Protein AF-A0A9E1PY77-F1 (afdb_monomer)

Foldseek 3Di:
DPVVVVLVVLLVQLVVLLVVCVVVVHDSVVSLVSSLVSNCVVVVVDDSVRSSVSSVVSVVVPDVPDPD

Nearest PDB structures (foldseek):
  2px6-assembly1_A  TM=4.380E-01  e=6.660E+00  Homo sapiens
  6he3-assembly1_A  TM=4.038E-01  e=6.660E+00  Pseudomonas aeruginosa
  8gym-assembly1_t5  TM=4.495E-01  e=8.453E+00  Tetrahymena thermophila SB210

Secondary structure (DSSP, 8-state):
--SHHHHHHHHHHHHHHHHHHHHTT--HHHHHHHHHHHHHHH-TTS-HHHHHHHHHHHHHH--S----

Sequence (68 aa):
MTDYMTYEGDLRAVACAYIEQRESGSLDYTAFLAAISAYRERHPDTNNSDAAQIVSDLMQEMPRASCY

Radius of gyration: 11.62 Å; Cα contacts (8 Å, |Δi|>4): 50; chains: 1; bounding box: 27×24×29 Å

pLDDT: mean 76.31, std 12.68, range [40.72, 88.56]

Mean predicted aligned error: 7.15 Å

Structure (mmCIF, N/CA/C/O backbone):
data_AF-A0A9E1PY77-F1
#
_entry.id   AF-A0A9E1PY77-F1
#
loop_
_atom_site.group_PDB
_atom_site.id
_atom_site.type_symbol
_atom_site.label_atom_id
_atom_site.label_alt_id
_atom_site.label_comp_id
_atom_site.label_asym_id
_atom_site.label_entity_id
_atom_site.label_seq_id
_atom_site.pdbx_PDB_ins_code
_atom_site.Cartn_x
_atom_site.Cartn_y
_atom_site.Cartn_z
_atom_site.occupancy
_atom_site.B_iso_or_equiv
_atom_site.auth_seq_id
_atom_site.auth_comp_id
_atom_site.auth_asym_id
_atom_site.auth_atom_id
_atom_site.pdbx_PDB_model_num
ATOM 1 N N . MET A 1 1 ? 13.741 8.554 -18.694 1.00 44.19 1 MET A N 1
ATOM 2 C CA . MET A 1 1 ? 12.343 9.039 -18.696 1.00 44.19 1 MET A CA 1
ATOM 3 C C . MET A 1 1 ? 11.412 7.830 -18.624 1.00 44.19 1 MET A C 1
ATOM 5 O O . MET A 1 1 ? 10.587 7.631 -19.499 1.00 44.19 1 MET A O 1
ATOM 9 N N . THR A 1 2 ? 11.613 6.984 -17.609 1.00 50.81 2 THR A N 1
ATOM 10 C CA . THR A 1 2 ? 10.997 5.642 -17.519 1.00 50.81 2 THR A CA 1
ATOM 11 C C . THR A 1 2 ? 10.517 5.326 -16.101 1.00 50.81 2 THR A C 1
ATOM 13 O O . THR A 1 2 ? 9.839 4.333 -15.893 1.00 50.81 2 THR A O 1
ATOM 16 N N . ASP A 1 3 ? 10.853 6.183 -15.137 1.00 57.41 3 ASP A N 1
ATOM 17 C CA . ASP A 1 3 ? 10.583 5.964 -13.716 1.00 57.41 3 ASP A CA 1
ATOM 18 C C . ASP A 1 3 ? 9.205 6.507 -13.303 1.00 57.41 3 ASP A C 1
ATOM 20 O O . ASP A 1 3 ? 8.510 5.930 -12.480 1.00 57.41 3 ASP A O 1
ATOM 24 N N . TYR A 1 4 ? 8.753 7.573 -13.973 1.00 56.88 4 TYR A N 1
ATOM 25 C CA . TYR A 1 4 ? 7.545 8.303 -13.592 1.00 56.88 4 TYR A CA 1
ATOM 26 C C . TYR A 1 4 ? 6.246 7.524 -13.855 1.00 56.88 4 TYR A C 1
ATOM 28 O O . TYR A 1 4 ? 5.369 7.495 -13.004 1.00 56.88 4 TYR A O 1
ATOM 36 N N . MET A 1 5 ? 6.136 6.827 -14.995 1.00 62.38 5 MET A N 1
ATOM 37 C CA . MET A 1 5 ? 4.936 6.032 -15.313 1.00 62.38 5 MET A CA 1
ATOM 38 C C . MET A 1 5 ? 4.773 4.821 -14.386 1.00 62.38 5 MET A C 1
ATOM 40 O O . MET A 1 5 ? 3.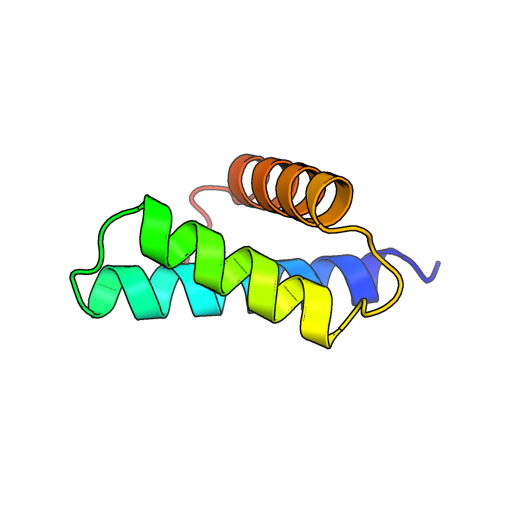651 4.444 -14.051 1.00 62.38 5 MET A O 1
ATOM 44 N N . THR A 1 6 ? 5.891 4.219 -13.976 1.00 69.94 6 THR A N 1
ATOM 45 C CA . THR A 1 6 ? 5.912 3.108 -13.018 1.00 69.94 6 THR A CA 1
ATOM 46 C C . THR A 1 6 ? 5.517 3.621 -11.635 1.00 69.94 6 THR A C 1
ATOM 48 O O . THR A 1 6 ? 4.569 3.111 -11.047 1.00 6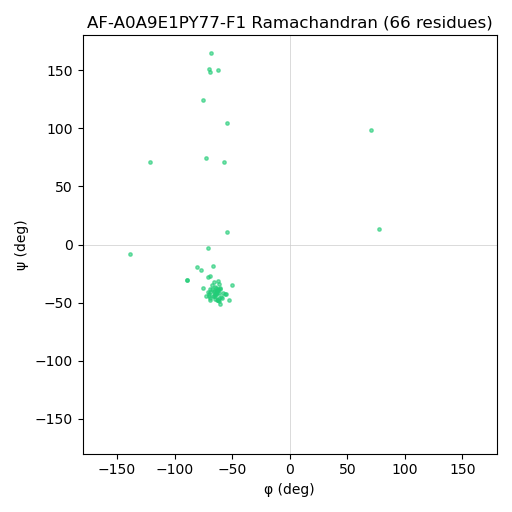9.94 6 THR A O 1
ATOM 51 N N . TYR A 1 7 ? 6.125 4.728 -11.200 1.00 71.38 7 TYR A N 1
ATOM 52 C CA . TYR A 1 7 ? 5.833 5.395 -9.932 1.00 71.38 7 TYR A CA 1
ATOM 53 C C . TYR A 1 7 ? 4.362 5.845 -9.801 1.00 71.38 7 TYR A C 1
ATOM 55 O O . TYR A 1 7 ? 3.716 5.549 -8.797 1.00 71.38 7 TYR A O 1
ATOM 63 N N . GLU A 1 8 ? 3.771 6.476 -10.824 1.00 76.00 8 GLU A N 1
ATOM 64 C CA . GLU A 1 8 ? 2.341 6.843 -10.822 1.00 76.00 8 GLU A CA 1
ATOM 65 C C . GLU A 1 8 ? 1.416 5.616 -10.793 1.00 76.00 8 GLU A C 1
ATOM 67 O O . GLU A 1 8 ? 0.363 5.622 -10.144 1.00 76.00 8 GLU A O 1
ATOM 72 N N . GLY A 1 9 ? 1.799 4.550 -11.501 1.00 76.12 9 GLY A N 1
ATOM 73 C CA . GLY A 1 9 ? 1.081 3.281 -11.483 1.00 76.12 9 GLY A CA 1
ATOM 74 C C . GLY A 1 9 ? 1.082 2.662 -10.089 1.00 76.12 9 GLY A C 1
ATOM 75 O O . GLY A 1 9 ? 0.024 2.246 -9.602 1.00 76.12 9 GLY A O 1
ATOM 76 N N . ASP A 1 10 ? 2.246 2.617 -9.445 1.00 77.31 10 ASP A N 1
ATOM 77 C CA . ASP A 1 10 ? 2.440 2.076 -8.101 1.00 77.31 10 ASP A CA 1
ATOM 78 C C . ASP A 1 10 ? 1.704 2.895 -7.045 1.00 77.31 10 ASP A C 1
ATOM 80 O O . ASP A 1 10 ? 0.961 2.312 -6.253 1.00 77.31 10 ASP A O 1
ATOM 84 N N . LEU A 1 11 ? 1.773 4.229 -7.110 1.00 76.75 11 LEU A N 1
ATOM 85 C CA . LEU A 1 11 ? 0.965 5.121 -6.273 1.00 76.75 11 LEU A CA 1
ATOM 86 C C . LEU A 1 11 ? -0.523 4.791 -6.364 1.00 76.75 11 LEU A C 1
ATOM 88 O O . LEU A 1 11 ? -1.186 4.650 -5.338 1.00 76.75 11 LEU A O 1
ATOM 92 N N . ARG A 1 12 ? -1.053 4.629 -7.582 1.00 81.62 12 ARG A N 1
ATOM 93 C CA . ARG A 1 12 ? -2.472 4.308 -7.785 1.00 81.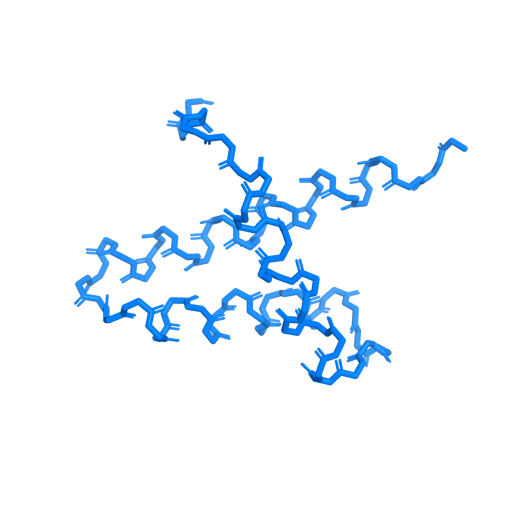62 12 ARG A CA 1
ATOM 94 C C . ARG A 1 12 ? -2.865 2.962 -7.187 1.00 81.62 12 ARG A C 1
ATOM 96 O O . ARG A 1 12 ? -3.939 2.871 -6.602 1.00 81.62 12 ARG A O 1
ATOM 103 N N . ALA A 1 13 ? -2.029 1.932 -7.304 1.00 82.31 13 ALA A N 1
ATOM 104 C CA . ALA A 1 13 ? -2.335 0.627 -6.711 1.00 82.31 13 ALA A CA 1
ATOM 105 C C . ALA A 1 13 ? -2.279 0.634 -5.190 1.00 82.31 13 ALA A C 1
ATOM 107 O O . ALA A 1 13 ? -3.194 0.125 -4.547 1.00 82.31 13 ALA A O 1
ATOM 108 N N . VAL A 1 14 ? -1.226 1.230 -4.630 1.00 83.12 14 VAL A N 1
ATOM 109 C CA . VAL A 1 14 ? -1.036 1.378 -3.184 1.00 83.12 14 VAL A CA 1
ATOM 110 C C . VAL A 1 14 ? -2.194 2.185 -2.590 1.00 83.12 14 VAL A C 1
ATOM 112 O O . VAL A 1 14 ? -2.785 1.762 -1.596 1.00 83.12 14 VAL A O 1
ATOM 115 N N . ALA A 1 15 ? -2.574 3.297 -3.230 1.00 81.25 15 ALA A N 1
ATOM 116 C CA . ALA A 1 15 ? -3.700 4.132 -2.815 1.00 81.25 15 ALA A CA 1
ATOM 117 C C . ALA A 1 15 ? -5.033 3.378 -2.884 1.00 81.25 15 ALA A C 1
ATOM 119 O O . ALA A 1 15 ? -5.794 3.404 -1.920 1.00 81.25 15 ALA A O 1
ATOM 120 N N . CYS A 1 16 ? -5.308 2.691 -3.998 1.00 82.81 16 CYS A N 1
ATOM 121 C CA . CYS A 1 16 ? -6.552 1.947 -4.198 1.00 82.81 16 CYS A CA 1
ATOM 122 C C . CYS A 1 16 ? -6.711 0.855 -3.136 1.00 82.81 16 CYS A C 1
ATOM 124 O O . CYS A 1 16 ? -7.693 0.860 -2.400 1.00 82.81 16 CYS A O 1
ATOM 126 N N . ALA A 1 17 ? -5.688 0.015 -2.953 1.00 83.00 17 ALA A N 1
ATOM 127 C CA . ALA A 1 17 ? -5.709 -1.055 -1.960 1.00 83.00 17 ALA A CA 1
ATOM 128 C C . ALA A 1 17 ? -5.878 -0.520 -0.527 1.00 83.00 17 ALA A C 1
ATOM 130 O O . ALA A 1 17 ? -6.580 -1.121 0.289 1.00 83.00 17 ALA A O 1
ATOM 131 N N . TYR A 1 18 ? -5.259 0.621 -0.212 1.00 79.62 18 TYR A N 1
ATOM 132 C CA . TYR A 1 18 ? -5.417 1.268 1.088 1.00 79.62 18 TYR A CA 1
ATOM 133 C C . TYR A 1 18 ? -6.845 1.799 1.297 1.00 79.62 18 TYR A C 1
ATOM 135 O O . TYR A 1 18 ? -7.432 1.594 2.361 1.00 79.62 18 TYR A O 1
ATOM 143 N N . ILE A 1 19 ? -7.426 2.446 0.285 1.00 81.00 19 ILE A N 1
ATOM 144 C CA . ILE A 1 19 ? -8.767 3.042 0.349 1.00 81.00 19 ILE A CA 1
ATOM 145 C C . ILE A 1 19 ? -9.847 1.964 0.407 1.00 81.00 19 ILE A C 1
ATOM 147 O O . ILE A 1 19 ? -10.698 2.037 1.289 1.00 81.00 19 ILE A O 1
ATOM 151 N N . GLU A 1 20 ? -9.756 0.918 -0.414 1.00 82.62 20 GLU A N 1
ATOM 152 C CA . GLU A 1 20 ? -10.680 -0.224 -0.382 1.00 82.62 20 GLU A CA 1
ATOM 153 C C . GLU A 1 20 ? -10.735 -0.865 1.014 1.00 82.62 20 GLU A C 1
ATOM 155 O O . GLU A 1 20 ? -11.807 -1.161 1.546 1.00 82.62 20 GLU A O 1
ATOM 160 N N . GLN A 1 21 ? -9.578 -1.024 1.664 1.00 79.75 21 GLN A N 1
ATOM 161 C CA . GLN A 1 21 ? -9.511 -1.560 3.025 1.00 79.75 21 GLN A CA 1
ATOM 162 C C . GLN A 1 21 ? -10.088 -0.592 4.064 1.00 79.75 21 GLN A C 1
ATOM 164 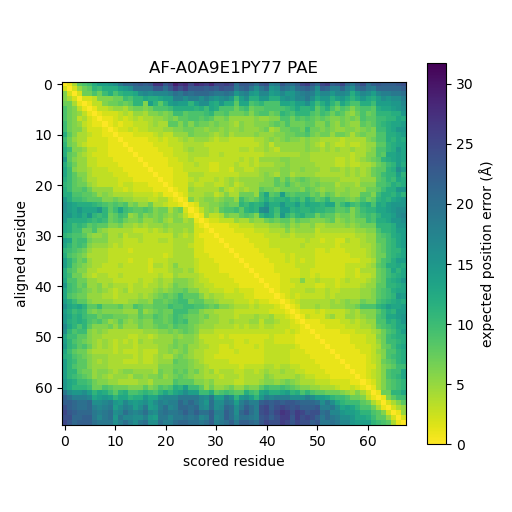O O . GLN A 1 21 ? -10.775 -1.024 4.993 1.00 79.75 21 GLN A O 1
ATOM 169 N N . ARG A 1 22 ? -9.862 0.715 3.909 1.00 75.81 22 ARG A N 1
ATOM 170 C CA . ARG A 1 22 ? -10.445 1.747 4.783 1.00 75.81 22 ARG A CA 1
ATOM 171 C C . ARG A 1 22 ? -11.967 1.819 4.640 1.00 75.81 22 ARG A C 1
ATOM 173 O O . ARG A 1 22 ? -12.654 1.924 5.654 1.00 75.81 22 ARG A O 1
ATOM 180 N N . GLU A 1 23 ? -12.500 1.710 3.426 1.00 79.06 23 GLU A N 1
ATOM 181 C CA . GLU A 1 23 ? -13.944 1.643 3.161 1.00 79.06 23 GLU A CA 1
ATOM 182 C C . GLU A 1 23 ? -14.573 0.364 3.722 1.00 79.06 23 GLU A C 1
ATOM 184 O O . GLU A 1 23 ? -15.695 0.392 4.227 1.00 79.06 23 GLU A O 1
ATOM 189 N N . SER A 1 24 ? -13.822 -0.739 3.739 1.00 75.94 24 SER A N 1
ATOM 190 C CA . SER A 1 24 ? -14.237 -1.987 4.384 1.00 75.94 24 SER A CA 1
ATOM 191 C C . SER A 1 24 ? -14.237 -1.922 5.924 1.00 75.94 24 SER A C 1
ATOM 193 O O . SER A 1 24 ? -14.614 -2.900 6.574 1.00 75.94 24 SER A O 1
ATOM 195 N N . GLY A 1 25 ? -13.821 -0.800 6.525 1.00 77.81 25 GLY A N 1
ATOM 196 C CA . GLY A 1 25 ? -13.727 -0.621 7.978 1.00 77.81 25 GLY A CA 1
ATOM 197 C C . GLY A 1 25 ? -12.502 -1.286 8.613 1.00 77.81 25 GLY A C 1
ATOM 198 O O . GLY A 1 25 ? -12.449 -1.429 9.837 1.00 77.81 25 GLY A O 1
ATOM 199 N N . SER A 1 26 ? -11.523 -1.704 7.805 1.00 79.19 26 SER A N 1
ATOM 200 C CA . SER A 1 26 ? -10.283 -2.306 8.290 1.00 79.19 26 SER A CA 1
ATOM 201 C C . SER A 1 26 ? -9.401 -1.274 9.000 1.00 79.19 26 SER A C 1
ATOM 203 O O . SER A 1 26 ? -9.371 -0.091 8.657 1.00 79.19 26 SER A O 1
ATOM 205 N N . LEU A 1 27 ? -8.638 -1.742 9.992 1.00 77.56 27 LEU A N 1
ATOM 206 C CA . LEU A 1 27 ? -7.639 -0.933 10.694 1.00 77.56 27 LEU A CA 1
ATOM 207 C C . LEU A 1 27 ? -6.546 -0.454 9.724 1.00 77.56 27 LEU A C 1
ATOM 209 O O . LEU A 1 27 ? -6.185 -1.170 8.788 1.00 77.56 27 LEU A O 1
ATOM 213 N N . ASP A 1 28 ? -5.953 0.709 10.008 1.00 76.69 28 ASP A N 1
ATOM 214 C CA . ASP A 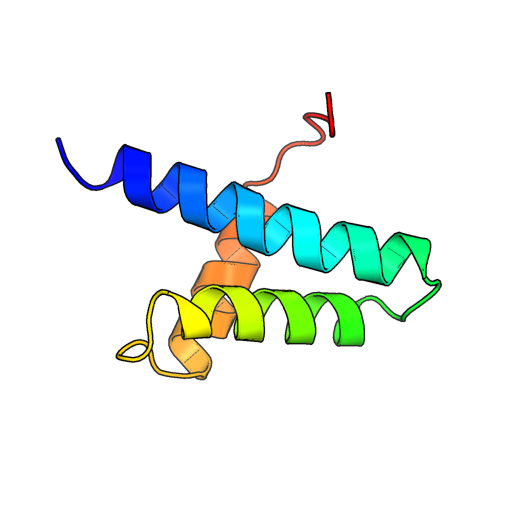1 28 ? -4.870 1.309 9.210 1.00 76.69 28 ASP A CA 1
ATOM 215 C C . ASP A 1 28 ? -3.715 0.344 8.916 1.00 76.69 28 ASP A C 1
ATOM 217 O O . ASP A 1 28 ? -3.154 0.349 7.824 1.00 76.69 28 ASP A O 1
ATOM 221 N N . TYR A 1 29 ? -3.403 -0.538 9.866 1.00 80.00 29 TYR A N 1
ATOM 222 C CA . TYR A 1 29 ? -2.371 -1.556 9.703 1.00 80.00 29 TYR A CA 1
ATOM 223 C C . TYR A 1 29 ? -2.717 -2.600 8.628 1.00 80.00 29 TYR A C 1
ATOM 225 O O . TYR A 1 29 ? -1.859 -2.990 7.840 1.00 80.00 29 TYR A O 1
ATOM 233 N N . THR A 1 30 ? -3.977 -3.029 8.546 1.00 83.19 30 THR A N 1
ATOM 234 C CA . THR A 1 30 ? -4.433 -3.988 7.528 1.00 83.19 30 THR A CA 1
ATOM 235 C C . THR A 1 30 ? -4.425 -3.353 6.141 1.00 83.19 30 THR A C 1
ATOM 237 O O . THR A 1 30 ? -3.981 -3.977 5.178 1.00 83.19 30 THR A O 1
ATOM 240 N N . ALA A 1 31 ? -4.853 -2.093 6.047 1.00 81.00 31 ALA A N 1
ATOM 241 C CA . ALA A 1 31 ? -4.789 -1.322 4.810 1.00 81.00 31 ALA A CA 1
ATOM 242 C C . ALA A 1 31 ? -3.335 -1.133 4.334 1.00 81.00 31 ALA A C 1
ATOM 244 O O . ALA A 1 31 ? -3.040 -1.273 3.148 1.00 81.00 31 ALA A O 1
ATOM 245 N N . PHE A 1 32 ? -2.405 -0.909 5.266 1.00 82.81 32 PHE A N 1
ATOM 246 C CA . PHE A 1 32 ? -0.973 -0.823 4.979 1.00 82.81 32 PHE A CA 1
ATOM 247 C C . PHE A 1 32 ? -0.383 -2.150 4.470 1.00 82.81 32 PHE A C 1
ATOM 249 O O . PHE A 1 32 ? 0.362 -2.166 3.492 1.00 82.81 32 PHE A O 1
ATOM 256 N N . LEU A 1 33 ? -0.758 -3.286 5.065 1.00 86.38 33 LEU A N 1
ATOM 257 C CA . LEU A 1 33 ? -0.326 -4.608 4.590 1.00 86.38 33 LEU A CA 1
ATOM 258 C C . LEU A 1 33 ? -0.861 -4.946 3.190 1.00 86.38 33 LEU A C 1
ATOM 260 O O . LEU A 1 33 ? -0.152 -5.565 2.390 1.00 86.38 33 LEU A O 1
ATOM 264 N N . ALA A 1 34 ? -2.094 -4.539 2.884 1.00 85.62 34 ALA A N 1
ATOM 265 C CA . ALA A 1 34 ? -2.669 -4.701 1.551 1.00 85.62 34 ALA A CA 1
ATOM 266 C C . ALA A 1 34 ? -1.894 -3.879 0.511 1.00 85.62 34 ALA A C 1
ATOM 268 O O . ALA A 1 34 ? -1.555 -4.393 -0.553 1.00 85.62 34 ALA A O 1
ATOM 269 N N . ALA A 1 35 ? -1.527 -2.645 0.856 1.00 85.25 35 ALA A N 1
ATOM 270 C CA . ALA A 1 35 ? -0.727 -1.774 0.006 1.00 85.25 35 ALA A CA 1
ATOM 271 C C . ALA A 1 35 ? 0.688 -2.330 -0.270 1.00 85.25 35 ALA A C 1
ATOM 273 O O . ALA A 1 35 ? 1.138 -2.322 -1.416 1.00 85.25 35 ALA A O 1
ATOM 274 N N . ILE A 1 36 ? 1.360 -2.898 0.741 1.00 88.56 36 ILE A N 1
ATOM 275 C CA . ILE A 1 36 ? 2.646 -3.605 0.563 1.00 88.56 36 ILE A CA 1
ATOM 276 C C . ILE A 1 36 ? 2.490 -4.804 -0.367 1.00 88.56 36 ILE A C 1
ATOM 278 O O . ILE A 1 36 ? 3.341 -5.042 -1.224 1.00 88.56 36 ILE A O 1
ATOM 282 N N . SER A 1 37 ? 1.405 -5.560 -0.211 1.00 87.56 37 SER A N 1
ATOM 283 C CA . SER A 1 37 ? 1.150 -6.736 -1.044 1.00 87.56 37 SER A CA 1
ATOM 284 C C . SER A 1 37 ? 0.938 -6.335 -2.506 1.00 87.56 37 SER A C 1
ATOM 286 O O . SER A 1 37 ? 1.612 -6.880 -3.375 1.00 87.56 37 SER A O 1
ATOM 288 N N . ALA A 1 38 ? 0.118 -5.311 -2.763 1.00 86.25 38 ALA A N 1
ATOM 289 C CA . ALA A 1 38 ? -0.125 -4.775 -4.103 1.00 86.25 38 ALA A CA 1
ATOM 290 C C . ALA A 1 38 ? 1.157 -4.248 -4.775 1.00 86.25 38 ALA A C 1
ATOM 292 O O . ALA A 1 38 ? 1.367 -4.453 -5.972 1.00 86.25 38 ALA A O 1
ATOM 293 N N . TYR A 1 39 ? 2.040 -3.602 -4.006 1.00 84.88 39 TYR A N 1
ATOM 294 C CA . TYR A 1 39 ? 3.341 -3.153 -4.503 1.00 84.88 39 TYR A CA 1
ATOM 295 C C . TYR A 1 39 ? 4.247 -4.341 -4.869 1.00 84.88 39 TYR A C 1
ATOM 297 O O . TYR A 1 39 ? 4.842 -4.375 -5.944 1.00 84.88 39 TYR A O 1
ATOM 305 N N . ARG A 1 40 ? 4.303 -5.371 -4.019 1.00 87.31 40 ARG A N 1
ATOM 306 C CA . ARG A 1 40 ? 5.126 -6.570 -4.254 1.00 87.31 40 ARG A CA 1
ATOM 307 C C . ARG A 1 40 ? 4.628 -7.458 -5.391 1.00 87.31 40 ARG A C 1
ATOM 309 O O . ARG A 1 40 ? 5.439 -8.142 -6.003 1.00 87.31 40 ARG A O 1
ATOM 316 N N . GLU A 1 41 ? 3.333 -7.456 -5.699 1.00 85.88 41 GLU A N 1
ATOM 317 C CA . GLU A 1 41 ? 2.816 -8.153 -6.887 1.00 85.88 41 GLU A CA 1
ATOM 318 C C . GLU A 1 41 ? 3.396 -7.582 -8.186 1.00 85.88 41 GLU A C 1
ATOM 320 O O . GLU A 1 41 ? 3.595 -8.312 -9.157 1.00 85.88 41 GLU A O 1
ATOM 325 N N . ARG A 1 42 ? 3.704 -6.282 -8.196 1.00 82.81 42 ARG A N 1
ATOM 326 C CA . ARG A 1 42 ? 4.323 -5.591 -9.334 1.00 82.81 42 ARG A CA 1
ATOM 327 C C . ARG A 1 42 ? 5.841 -5.621 -9.281 1.00 82.81 42 ARG A C 1
ATOM 329 O O . ARG A 1 42 ? 6.483 -5.687 -10.326 1.00 82.81 42 ARG A O 1
ATOM 336 N N . HIS A 1 43 ? 6.390 -5.639 -8.069 1.00 83.81 43 HIS A N 1
ATOM 337 C CA . HIS A 1 43 ? 7.822 -5.673 -7.796 1.00 83.81 43 HIS A CA 1
ATOM 338 C C . HIS A 1 43 ? 8.193 -6.915 -6.972 1.00 83.81 43 HIS A C 1
ATOM 340 O O . HIS A 1 43 ? 8.523 -6.799 -5.789 1.00 83.81 43 HIS A O 1
ATOM 346 N N . PRO A 1 44 ? 8.152 -8.125 -7.568 1.00 81.06 44 PRO A N 1
ATOM 347 C CA . PRO A 1 44 ? 8.434 -9.368 -6.846 1.00 81.06 44 PRO A CA 1
ATOM 348 C C . PRO A 1 44 ? 9.894 -9.478 -6.379 1.00 81.06 44 PRO A C 1
ATOM 350 O O . PRO A 1 44 ? 10.183 -10.265 -5.479 1.00 81.06 44 PRO A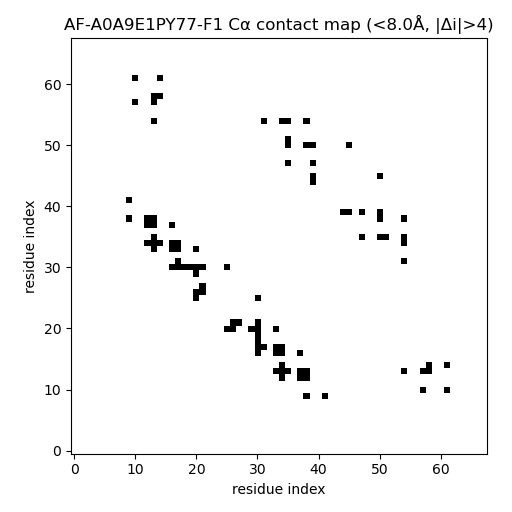 O 1
ATOM 353 N N . ASP A 1 45 ? 10.792 -8.691 -6.978 1.00 84.81 45 ASP A N 1
ATOM 354 C CA . ASP A 1 45 ? 12.208 -8.593 -6.606 1.00 84.81 45 ASP A CA 1
ATOM 355 C C . ASP A 1 45 ? 12.431 -7.683 -5.382 1.00 84.81 45 ASP A C 1
ATOM 357 O O . ASP A 1 45 ? 13.440 -7.798 -4.684 1.00 84.81 45 ASP A O 1
ATOM 361 N N . THR A 1 46 ? 11.465 -6.813 -5.059 1.00 83.81 46 THR A N 1
ATOM 362 C CA . THR A 1 46 ? 11.589 -5.892 -3.929 1.00 83.81 46 THR A CA 1
ATOM 363 C C . THR A 1 46 ? 11.384 -6.621 -2.608 1.00 83.81 46 THR A C 1
ATOM 365 O O . THR A 1 46 ? 10.360 -7.263 -2.341 1.00 83.81 46 THR A O 1
ATOM 368 N N . ASN A 1 47 ? 12.382 -6.493 -1.739 1.00 85.75 47 ASN A N 1
ATOM 369 C CA . ASN A 1 47 ? 12.374 -7.130 -0.4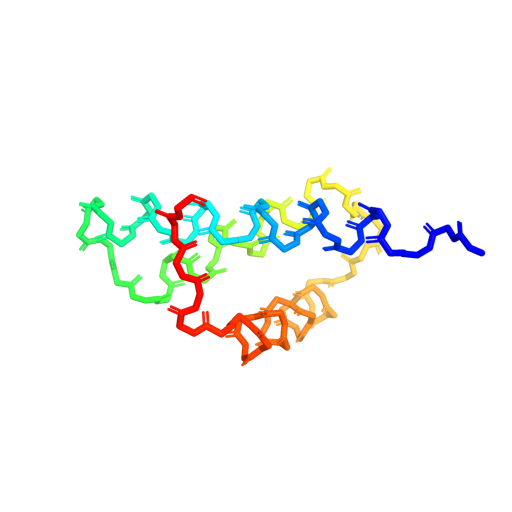36 1.00 85.75 47 ASN A CA 1
ATOM 370 C C . ASN A 1 47 ? 11.327 -6.483 0.486 1.00 85.75 47 ASN A C 1
ATOM 372 O O . ASN A 1 47 ? 11.042 -5.294 0.384 1.00 85.75 47 ASN A O 1
ATOM 376 N N . ASN A 1 48 ? 10.765 -7.241 1.430 1.00 81.69 48 ASN A N 1
ATOM 377 C CA . ASN A 1 48 ? 9.589 -6.787 2.188 1.00 81.69 48 ASN A CA 1
ATOM 378 C C . ASN A 1 48 ? 9.838 -5.503 3.007 1.00 81.69 48 ASN A C 1
ATOM 380 O O . ASN A 1 48 ? 8.944 -4.676 3.152 1.00 81.69 48 ASN A O 1
ATOM 384 N N . SER A 1 49 ? 11.055 -5.328 3.527 1.00 85.50 49 SER A N 1
ATOM 385 C CA . SER A 1 49 ? 11.459 -4.113 4.245 1.00 85.50 49 SER A CA 1
ATOM 386 C C . SER A 1 49 ? 11.539 -2.891 3.332 1.00 85.50 49 SER A C 1
ATOM 388 O O . SER A 1 49 ? 11.135 -1.806 3.732 1.00 85.50 49 SER A O 1
ATOM 390 N N . ASP A 1 50 ? 12.026 -3.084 2.109 1.00 86.12 50 ASP A N 1
ATOM 391 C CA . ASP A 1 50 ? 12.159 -2.026 1.112 1.00 86.12 50 ASP A CA 1
ATOM 392 C C . ASP A 1 50 ? 10.779 -1.633 0.567 1.00 86.12 50 ASP A C 1
ATOM 394 O O . ASP A 1 50 ? 10.414 -0.463 0.584 1.00 86.12 50 ASP A O 1
ATOM 398 N N . ALA A 1 51 ? 9.933 -2.626 0.267 1.00 85.06 51 ALA A N 1
ATOM 399 C CA . ALA A 1 51 ? 8.538 -2.420 -0.115 1.00 85.06 51 ALA A CA 1
ATOM 400 C C . ALA A 1 51 ? 7.744 -1.667 0.964 1.00 85.06 51 ALA A C 1
ATOM 402 O O . ALA A 1 51 ? 6.973 -0.771 0.638 1.00 85.06 51 ALA A O 1
ATOM 403 N N . ALA A 1 52 ? 7.939 -1.990 2.247 1.00 86.81 52 ALA A N 1
ATOM 404 C CA . ALA A 1 52 ? 7.295 -1.261 3.339 1.00 86.81 52 ALA A CA 1
ATOM 405 C C . ALA A 1 52 ? 7.756 0.201 3.407 1.00 86.81 52 ALA A C 1
ATOM 407 O O . ALA A 1 52 ? 6.935 1.088 3.625 1.00 86.81 52 ALA A O 1
ATOM 408 N N . GLN A 1 53 ? 9.048 0.453 3.195 1.00 86.88 53 GLN A N 1
ATOM 409 C CA . GLN A 1 53 ? 9.609 1.799 3.233 1.00 86.88 53 GLN A CA 1
ATOM 410 C C . GLN A 1 53 ? 9.137 2.639 2.042 1.00 86.88 53 GLN A C 1
ATOM 412 O O . GLN A 1 53 ? 8.712 3.774 2.241 1.00 86.88 53 GLN A O 1
ATOM 417 N N . ILE A 1 54 ? 9.115 2.057 0.840 1.00 85.69 54 ILE A N 1
ATOM 418 C CA . ILE A 1 54 ? 8.570 2.688 -0.365 1.00 85.69 54 ILE A CA 1
ATOM 419 C C . ILE A 1 54 ? 7.078 2.958 -0.185 1.00 85.69 54 ILE A C 1
ATOM 421 O O . ILE A 1 54 ? 6.635 4.072 -0.407 1.00 85.69 54 ILE A O 1
ATOM 425 N N . VAL A 1 55 ? 6.287 1.995 0.290 1.00 84.69 55 VAL A N 1
ATOM 426 C CA . VAL A 1 55 ? 4.850 2.206 0.529 1.00 84.69 55 VAL A CA 1
ATOM 427 C C . VAL A 1 55 ? 4.594 3.283 1.583 1.00 84.69 55 VAL A C 1
ATOM 429 O O . VAL A 1 55 ? 3.673 4.079 1.415 1.00 84.69 55 VAL A O 1
ATOM 432 N N . SER A 1 56 ? 5.399 3.354 2.647 1.00 85.56 56 SER A N 1
ATOM 433 C CA . SER A 1 56 ? 5.323 4.456 3.611 1.00 85.56 56 SER A CA 1
ATOM 434 C C . SER A 1 56 ? 5.623 5.805 2.966 1.00 85.56 56 SER A C 1
ATOM 436 O O . SER A 1 56 ? 4.864 6.741 3.195 1.00 85.56 56 SER A O 1
ATOM 438 N N . ASP A 1 57 ? 6.679 5.896 2.159 1.00 84.50 57 ASP A N 1
ATOM 439 C CA . ASP A 1 57 ? 7.063 7.112 1.437 1.00 84.50 57 ASP A CA 1
ATOM 440 C C . ASP A 1 57 ? 5.959 7.544 0.459 1.00 84.50 57 ASP A C 1
ATOM 442 O O . ASP A 1 57 ? 5.437 8.649 0.560 1.00 84.50 57 ASP A O 1
ATOM 446 N N . LEU A 1 58 ? 5.457 6.608 -0.351 1.00 79.56 58 LEU A N 1
ATOM 447 C CA . LEU A 1 58 ? 4.324 6.796 -1.258 1.00 79.56 58 LEU A CA 1
ATOM 448 C C . LEU A 1 58 ? 3.063 7.277 -0.524 1.00 79.56 58 LEU A C 1
ATOM 450 O O . LEU A 1 58 ? 2.376 8.173 -1.007 1.00 79.56 58 LEU A O 1
ATOM 454 N N . MET A 1 59 ? 2.745 6.722 0.650 1.00 77.69 59 MET A N 1
ATOM 455 C CA . MET A 1 59 ? 1.614 7.181 1.469 1.00 77.69 59 MET A CA 1
ATOM 456 C C . MET A 1 59 ? 1.844 8.555 2.111 1.00 77.69 59 MET A C 1
ATOM 458 O O . MET A 1 59 ? 0.871 9.260 2.375 1.00 77.69 59 MET A O 1
ATOM 462 N N . GLN A 1 60 ? 3.092 8.943 2.390 1.00 77.62 60 GLN A N 1
ATOM 463 C CA . GLN A 1 60 ? 3.422 10.291 2.870 1.00 77.62 60 GLN A CA 1
ATOM 464 C C . GLN A 1 60 ? 3.348 11.320 1.738 1.00 77.62 60 GLN A C 1
ATOM 466 O O . GLN A 1 60 ? 2.911 12.450 1.967 1.00 77.62 60 GLN A O 1
ATOM 471 N N . GLU A 1 61 ? 3.765 10.924 0.535 1.00 73.31 61 GLU A N 1
ATOM 472 C CA . GLU A 1 61 ? 3.731 11.741 -0.675 1.00 73.31 61 GLU A CA 1
ATOM 473 C C . GLU A 1 61 ? 2.334 11.840 -1.285 1.00 73.31 61 GLU A C 1
ATOM 475 O O . GLU A 1 61 ? 2.069 12.820 -1.978 1.00 73.31 61 GLU A O 1
ATOM 480 N N . MET A 1 62 ? 1.423 10.897 -0.991 1.00 66.25 62 MET A N 1
ATOM 481 C CA . MET A 1 62 ? -0.005 11.026 -1.294 1.00 66.25 62 MET A CA 1
ATOM 482 C C . MET A 1 62 ? -0.527 12.330 -0.683 1.00 66.25 62 MET A C 1
ATOM 484 O O . MET A 1 62 ? -0.761 12.419 0.530 1.00 66.25 62 MET A O 1
ATOM 488 N N . PRO A 1 63 ? -0.764 13.372 -1.498 1.00 54.53 63 PRO A N 1
ATOM 489 C CA . PRO A 1 63 ? -1.393 14.564 -0.992 1.00 54.53 63 PRO A CA 1
ATOM 490 C C . PRO A 1 63 ? -2.832 14.182 -0.643 1.00 54.53 63 PRO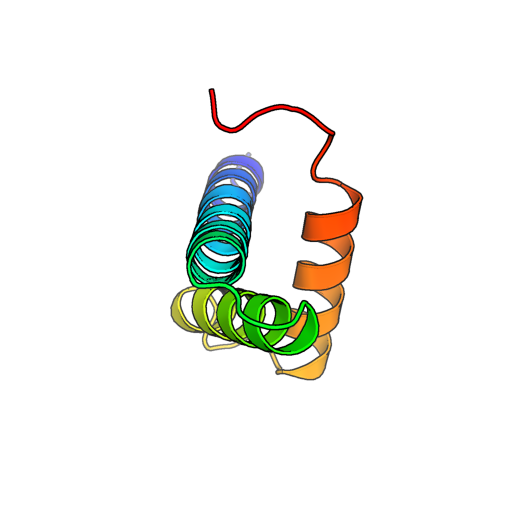 A C 1
ATOM 492 O O . PRO A 1 63 ? -3.411 13.239 -1.178 1.00 54.53 63 PRO A O 1
ATOM 495 N N . ARG A 1 64 ? -3.504 15.035 0.119 1.00 51.75 64 ARG A N 1
ATOM 496 C CA . ARG A 1 64 ? -4.977 15.105 0.199 1.00 51.75 64 ARG A CA 1
ATOM 497 C C . ARG A 1 64 ? -5.683 15.282 -1.175 1.00 51.75 64 ARG A C 1
ATOM 499 O O . ARG A 1 64 ? -6.868 15.595 -1.217 1.00 51.75 64 ARG A O 1
ATOM 506 N N . ALA A 1 65 ? -4.960 15.136 -2.286 1.00 41.75 65 ALA A N 1
ATOM 507 C CA . ALA A 1 65 ? -5.439 14.939 -3.641 1.00 41.75 65 ALA A CA 1
ATOM 508 C C . ALA A 1 65 ? -5.977 13.498 -3.741 1.00 41.75 65 ALA A C 1
ATOM 510 O O . ALA A 1 65 ? -5.283 12.564 -4.109 1.00 41.75 65 ALA A O 1
ATOM 511 N N . SER A 1 66 ? -7.145 13.254 -3.160 1.00 43.25 66 SER A N 1
ATOM 512 C CA . SER A 1 66 ? -8.373 13.226 -3.951 1.00 43.25 66 SER A CA 1
ATOM 513 C C . SER A 1 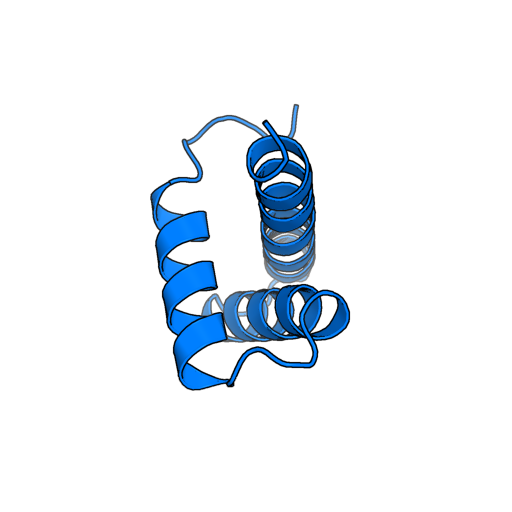66 ? -8.399 11.996 -4.857 1.00 43.25 66 SER A C 1
ATOM 515 O O . SER A 1 66 ? -7.836 11.995 -5.945 1.00 43.25 66 SER A O 1
ATOM 517 N N . CYS A 1 67 ? -9.116 10.969 -4.394 1.00 45.41 67 CYS A N 1
ATOM 518 C CA . CYS A 1 67 ? -9.853 10.048 -5.259 1.00 45.41 67 CYS A CA 1
ATOM 519 C C . CYS A 1 67 ? -10.845 10.835 -6.131 1.00 45.41 67 CYS A C 1
ATOM 521 O O . CYS A 1 67 ? -12.046 10.814 -5.866 1.00 45.41 67 CYS A O 1
ATOM 523 N N . TYR A 1 68 ? -10.344 11.589 -7.105 1.00 40.72 68 TYR A N 1
ATOM 524 C CA . TYR A 1 68 ? -11.141 12.288 -8.108 1.00 40.72 68 TYR A CA 1
ATOM 525 C C . TYR A 1 68 ? -10.699 11.874 -9.504 1.00 40.72 68 TYR A C 1
ATOM 527 O O . TYR A 1 68 ? -9.470 11.809 -9.738 1.00 40.72 68 TYR A O 1
#

Solvent-accessible surface area (backbone atoms only — not comparable to full-atom values): 3866 Å² total; per-residue (Å²): 145,71,61,63,69,54,51,55,51,47,46,51,46,29,49,47,39,27,48,56,29,47,75,71,68,47,54,72,68,57,14,49,53,41,17,35,49,55,48,33,74,76,34,75,85,54,50,72,70,56,38,46,51,50,47,51,50,50,60,68,67,52,57,93,73,60,101,118